Protein AF-E3ZR57-F1 (afdb_monomer_l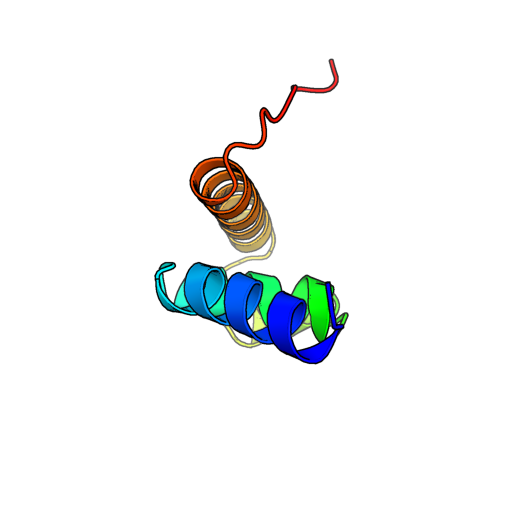ite)

Foldseek 3Di:
DDPVVVCVVVVVLLVVDDPLLSQLCCCCPVVVDDLVVSVVVDPDDSVRSVVSNVVSVVSSCVSVVHDDDDDD

Radius of gyration: 13.25 Å; chains: 1; bounding box: 24×31×39 Å

InterPro domains:
  IPR006524 Putative autolysin regulatory protein ArpU-like [TIGR01637] (4-70)

Organism: NCBI:txid702453

Secondary structure (DSSP, 8-state):
--HHHHHHHHHHHHHHS-HHHHHHHIIIIIS---HHHHHHTTT--HHHHHHHHHHHHHHHHHHTT-------

pLDDT: mean 92.53, std 7.97, range [47.91, 97.5]

Structure (mmCIF, N/CA/C/O backbone):
data_AF-E3ZR57-F1
#
_entry.id   AF-E3ZR57-F1
#
loop_
_atom_site.group_PDB
_atom_site.id
_atom_site.type_symbol
_atom_site.label_atom_id
_atom_site.label_alt_id
_atom_site.label_comp_id
_atom_site.label_asym_id
_atom_site.label_entity_id
_atom_site.label_seq_id
_atom_site.pdbx_PDB_ins_code
_atom_site.Cartn_x
_atom_site.Cartn_y
_atom_site.Cartn_z
_atom_site.occupancy
_atom_site.B_iso_or_equiv
_atom_site.auth_seq_id
_atom_site.auth_comp_id
_atom_site.auth_asym_id
_atom_site.auth_atom_id
_atom_site.pdbx_PDB_model_num
ATOM 1 N N . MET A 1 1 ? -3.466 3.901 24.719 1.00 63.44 1 MET A N 1
ATOM 2 C CA . MET A 1 1 ? -3.781 2.632 24.018 1.00 63.44 1 MET A CA 1
ATOM 3 C C . MET A 1 1 ? -2.515 1.794 23.946 1.00 63.44 1 MET A C 1
ATOM 5 O O . MET A 1 1 ? -1.456 2.393 23.827 1.00 63.44 1 MET A O 1
ATOM 9 N N . SER A 1 2 ? -2.587 0.463 24.052 1.00 90.12 2 SER A N 1
ATOM 10 C CA . SER A 1 2 ? -1.394 -0.387 23.905 1.00 90.12 2 SER A CA 1
ATOM 11 C C . SER A 1 2 ? -0.948 -0.460 22.440 1.00 90.12 2 SER A C 1
ATOM 13 O O . SER A 1 2 ? -1.778 -0.404 21.531 1.00 90.12 2 SER A O 1
ATOM 15 N N . GLU A 1 3 ? 0.354 -0.606 22.205 1.00 88.69 3 GLU A N 1
ATOM 16 C CA . GLU A 1 3 ? 0.939 -0.709 20.861 1.00 88.69 3 GLU A CA 1
ATOM 17 C C . GLU A 1 3 ? 0.318 -1.855 20.047 1.00 88.69 3 GLU A C 1
ATOM 19 O O . GLU A 1 3 ? -0.105 -1.658 18.910 1.00 88.69 3 GLU A O 1
ATOM 24 N N . ALA A 1 4 ? 0.127 -3.022 20.668 1.00 91.06 4 ALA A N 1
ATOM 25 C CA . ALA A 1 4 ? -0.529 -4.169 20.040 1.00 91.06 4 ALA A CA 1
ATOM 26 C C . ALA A 1 4 ? -1.955 -3.856 19.549 1.00 91.06 4 ALA A C 1
ATOM 28 O O . ALA A 1 4 ? -2.384 -4.347 18.503 1.00 91.06 4 ALA A O 1
ATOM 29 N N . ARG A 1 5 ? -2.697 -3.011 20.279 1.00 92.00 5 ARG A N 1
ATOM 30 C CA . ARG A 1 5 ? -4.037 -2.579 19.868 1.00 92.00 5 ARG A CA 1
ATOM 31 C C . ARG A 1 5 ? -3.977 -1.647 18.658 1.00 92.00 5 ARG A C 1
ATOM 33 O O . ARG A 1 5 ? -4.745 -1.847 17.723 1.00 92.00 5 ARG A O 1
ATOM 40 N N . LEU A 1 6 ? -3.045 -0.693 18.651 1.00 90.19 6 LEU A N 1
ATOM 41 C CA . LEU A 1 6 ? -2.818 0.200 17.509 1.00 90.19 6 LEU A CA 1
ATOM 42 C C . LEU A 1 6 ? -2.443 -0.588 16.249 1.00 90.19 6 LEU A C 1
ATOM 44 O O . LEU A 1 6 ? -3.048 -0.392 15.198 1.00 90.19 6 LEU A O 1
ATOM 48 N N . VAL A 1 7 ? -1.501 -1.530 16.362 1.00 91.12 7 VAL A N 1
ATOM 49 C CA . VAL A 1 7 ? -1.100 -2.400 15.246 1.00 91.12 7 VAL A CA 1
ATOM 50 C C . VAL A 1 7 ? -2.304 -3.165 14.700 1.00 91.12 7 VAL A C 1
ATOM 52 O O . VAL A 1 7 ? -2.497 -3.215 13.485 1.00 91.12 7 VAL A O 1
ATOM 55 N N . LYS A 1 8 ? -3.155 -3.713 15.575 1.00 94.38 8 LYS A N 1
ATOM 56 C CA . LYS A 1 8 ? -4.369 -4.433 15.169 1.00 94.38 8 LYS A CA 1
ATOM 57 C C . LYS A 1 8 ? -5.354 -3.535 14.414 1.00 94.38 8 LYS A C 1
ATOM 59 O O . LYS A 1 8 ? -5.903 -3.964 13.399 1.00 94.38 8 LYS A O 1
ATOM 64 N N . GLU A 1 9 ? -5.569 -2.309 14.884 1.00 91.50 9 GLU A N 1
ATOM 65 C CA . GLU A 1 9 ? -6.468 -1.340 14.247 1.00 91.50 9 GLU A CA 1
ATOM 66 C C . GLU A 1 9 ? -5.957 -0.932 12.854 1.00 91.50 9 GLU A C 1
ATOM 68 O O . GLU A 1 9 ? -6.690 -1.069 11.874 1.00 91.50 9 GLU A O 1
ATOM 73 N N . TYR A 1 10 ? -4.680 -0.561 12.718 1.00 90.62 10 TYR A N 1
ATOM 74 C CA . TYR A 1 10 ? -4.097 -0.221 11.411 1.00 90.62 10 TYR A CA 1
ATOM 75 C C . TYR A 1 10 ? -4.028 -1.415 10.455 1.00 90.62 10 TYR A C 1
ATOM 77 O O . TYR A 1 10 ? -4.278 -1.268 9.259 1.00 90.62 10 TYR A O 1
ATOM 85 N N . THR A 1 11 ? -3.746 -2.616 10.966 1.00 92.81 11 THR A N 1
ATOM 86 C CA . THR A 1 11 ? -3.756 -3.844 10.156 1.00 92.81 11 THR A CA 1
ATOM 87 C C . THR A 1 11 ? -5.144 -4.111 9.581 1.00 92.81 11 THR A C 1
ATOM 89 O O . THR A 1 11 ? -5.263 -4.516 8.425 1.00 92.81 11 THR A O 1
ATOM 92 N N . LYS A 1 12 ? -6.208 -3.851 10.355 1.00 94.94 12 LYS A N 1
ATOM 93 C CA . LYS A 1 12 ? -7.587 -3.979 9.873 1.00 94.94 12 LYS A CA 1
ATOM 94 C C . LYS A 1 12 ? -7.849 -3.042 8.691 1.00 94.94 12 LYS A C 1
ATOM 96 O O . LYS A 1 12 ? -8.353 -3.514 7.678 1.00 94.94 12 LYS A O 1
ATOM 101 N N . VAL A 1 13 ? -7.460 -1.769 8.805 1.00 94.38 13 VAL A N 1
ATOM 102 C CA . VAL A 1 13 ? -7.614 -0.774 7.728 1.00 94.38 13 VAL A CA 1
ATOM 103 C C . VAL A 1 13 ? -6.849 -1.211 6.480 1.00 94.38 13 VAL A C 1
ATOM 105 O O . VAL A 1 13 ? -7.430 -1.327 5.405 1.00 94.38 13 VAL A O 1
ATOM 108 N N . LEU A 1 14 ? -5.565 -1.552 6.622 1.00 94.62 14 LEU A N 1
ATOM 109 C CA . LEU A 1 14 ? -4.734 -1.994 5.499 1.00 94.62 14 LEU A CA 1
ATOM 110 C C . LEU A 1 14 ? -5.304 -3.235 4.799 1.00 94.62 14 LEU A C 1
ATOM 112 O O . LEU A 1 14 ? -5.229 -3.326 3.577 1.00 94.62 14 LEU A O 1
ATOM 116 N N . ASN A 1 15 ? -5.890 -4.177 5.542 1.00 93.75 15 ASN A N 1
ATOM 117 C CA . ASN A 1 15 ? -6.476 -5.398 4.984 1.00 93.75 15 ASN A CA 1
ATOM 118 C C . ASN A 1 15 ? -7.786 -5.186 4.218 1.00 93.75 15 ASN A C 1
ATOM 120 O O . ASN A 1 15 ? -8.168 -6.073 3.459 1.00 93.75 15 ASN A O 1
ATOM 124 N N . GLN A 1 16 ? -8.458 -4.051 4.404 1.00 92.75 16 GLN A N 1
ATOM 125 C CA . GLN A 1 16 ? -9.656 -3.685 3.644 1.0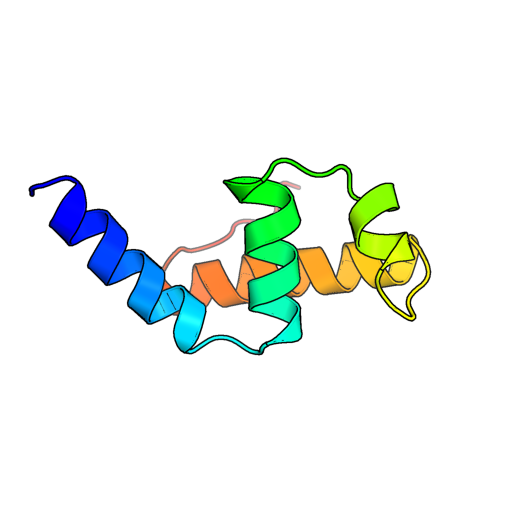0 92.75 16 GLN A CA 1
ATOM 126 C C . GLN A 1 16 ? -9.316 -2.968 2.331 1.00 92.75 16 GLN A C 1
ATOM 128 O O . GLN A 1 16 ? -10.161 -2.878 1.443 1.00 92.75 16 GLN A O 1
ATOM 133 N N . MET A 1 17 ? -8.083 -2.476 2.190 1.00 95.00 17 MET A N 1
ATOM 134 C CA . MET A 1 17 ? -7.633 -1.801 0.979 1.00 95.00 17 MET A CA 1
ATOM 135 C C . MET A 1 17 ? -7.424 -2.776 -0.184 1.00 95.00 17 MET A C 1
ATOM 137 O O . MET A 1 17 ? -7.133 -3.959 0.005 1.00 95.00 17 MET A O 1
ATOM 141 N N . ASP A 1 18 ? -7.472 -2.237 -1.404 1.00 96.25 18 ASP A N 1
ATOM 142 C CA . ASP A 1 18 ? -7.051 -2.945 -2.611 1.00 96.25 18 ASP A CA 1
ATOM 143 C C . ASP A 1 18 ? -5.664 -3.596 -2.428 1.00 96.25 18 ASP A C 1
ATOM 145 O O . ASP A 1 18 ? -4.733 -2.990 -1.882 1.00 96.25 18 ASP A O 1
ATOM 149 N N . LYS A 1 19 ? -5.516 -4.842 -2.900 1.00 95.94 19 LYS A N 1
ATOM 150 C CA . LYS A 1 19 ? -4.305 -5.652 -2.694 1.00 95.94 19 LYS A CA 1
ATOM 151 C C . LYS A 1 19 ? -3.050 -4.957 -3.227 1.00 95.94 19 LYS A C 1
ATOM 153 O O . LYS A 1 19 ? -2.011 -5.012 -2.568 1.00 95.94 19 LYS A O 1
ATOM 158 N N . LEU A 1 20 ? -3.130 -4.301 -4.386 1.00 96.25 20 LEU A N 1
ATOM 159 C CA . LEU A 1 20 ? -2.003 -3.570 -4.962 1.00 96.25 20 LEU A CA 1
ATOM 160 C C . LEU A 1 20 ? -1.634 -2.375 -4.080 1.00 96.25 20 LEU A C 1
ATOM 162 O O . LEU A 1 20 ? -0.455 -2.153 -3.809 1.00 96.25 20 LEU A O 1
ATOM 166 N N . TYR A 1 21 ? -2.626 -1.630 -3.589 1.00 97.31 21 TYR A N 1
ATOM 167 C CA . TYR A 1 21 ? -2.387 -0.488 -2.704 1.00 97.31 21 TYR A CA 1
ATOM 168 C C . TYR A 1 21 ? -1.768 -0.914 -1.377 1.00 97.31 21 TYR A C 1
ATOM 170 O O . TYR A 1 21 ? -0.758 -0.333 -0.975 1.00 97.31 21 TYR A O 1
ATOM 178 N N . ARG A 1 22 ? -2.309 -1.956 -0.733 1.00 96.94 22 ARG A N 1
ATOM 179 C CA . ARG A 1 22 ? -1.748 -2.513 0.503 1.00 96.94 22 ARG A CA 1
ATOM 180 C C . ARG A 1 22 ? -0.294 -2.928 0.304 1.00 96.94 22 ARG A C 1
ATOM 182 O O . ARG A 1 22 ? 0.558 -2.526 1.092 1.00 96.94 22 ARG A O 1
ATOM 189 N N . ASN A 1 23 ? -0.002 -3.675 -0.762 1.00 96.31 23 ASN A N 1
ATOM 190 C CA . ASN A 1 23 ? 1.356 -4.131 -1.057 1.00 96.31 23 ASN A CA 1
ATOM 191 C C . ASN A 1 23 ? 2.321 -2.949 -1.235 1.00 96.31 23 ASN A C 1
ATOM 193 O O . ASN A 1 23 ? 3.381 -2.920 -0.615 1.00 96.31 23 ASN A O 1
ATOM 197 N N . ILE A 1 24 ? 1.935 -1.931 -2.012 1.00 97.38 24 ILE A N 1
ATOM 198 C CA . ILE A 1 24 ? 2.765 -0.734 -2.219 1.00 97.38 24 ILE A CA 1
ATOM 199 C C . ILE A 1 24 ? 3.006 0.016 -0.902 1.00 97.38 24 ILE A C 1
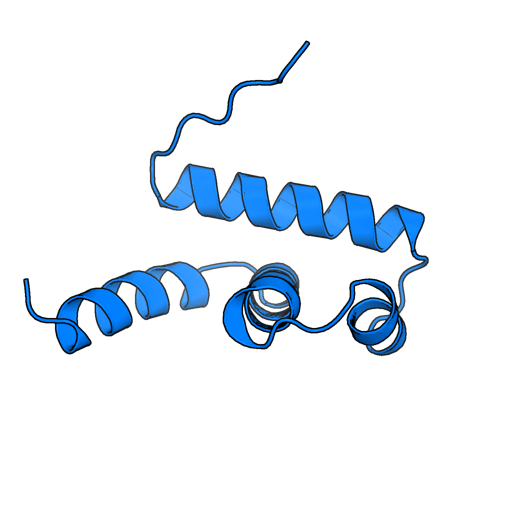ATOM 201 O O . ILE A 1 24 ? 4.127 0.457 -0.645 1.00 97.38 24 ILE A O 1
ATOM 205 N N . LEU A 1 25 ? 1.974 0.181 -0.070 1.00 96.94 25 LEU A N 1
ATOM 206 C CA . LEU A 1 25 ? 2.080 0.896 1.203 1.00 96.94 25 LEU A CA 1
ATOM 207 C C . LEU A 1 25 ? 3.000 0.164 2.185 1.00 96.94 25 LEU A C 1
ATOM 209 O O . LEU A 1 25 ? 3.912 0.787 2.730 1.00 96.94 25 LEU A O 1
ATOM 213 N N . VAL A 1 26 ? 2.808 -1.147 2.357 1.00 96.56 26 VAL A N 1
ATOM 214 C CA . VAL A 1 26 ? 3.645 -1.978 3.233 1.00 96.56 26 VAL A CA 1
ATOM 215 C C . VAL A 1 26 ? 5.097 -1.939 2.767 1.00 96.56 26 VAL A C 1
ATOM 217 O O . VAL A 1 26 ? 5.976 -1.551 3.538 1.00 96.56 26 VAL A O 1
ATOM 220 N N . SER A 1 27 ? 5.357 -2.222 1.492 1.00 97.19 27 SER A N 1
ATOM 221 C CA . SER A 1 27 ? 6.728 -2.271 0.993 1.00 97.19 27 SER A CA 1
ATOM 222 C C . SER A 1 27 ? 7.441 -0.921 1.042 1.00 97.19 27 SER A C 1
ATOM 224 O O . SER A 1 27 ? 8.605 -0.850 1.429 1.00 97.19 27 SER A O 1
ATOM 226 N N . CYS A 1 28 ? 6.773 0.182 0.696 1.00 97.19 28 CYS A N 1
ATOM 227 C CA . CYS A 1 28 ? 7.426 1.491 0.705 1.00 97.19 28 CYS A CA 1
ATOM 228 C C . CYS A 1 28 ? 7.579 2.111 2.099 1.00 97.19 28 CYS A C 1
ATOM 230 O O . CYS A 1 28 ? 8.558 2.824 2.313 1.00 97.19 28 CYS A O 1
ATOM 232 N N . TYR A 1 29 ? 6.616 1.927 3.006 1.00 95.94 29 TYR A N 1
ATOM 233 C CA . TYR A 1 29 ? 6.563 2.691 4.262 1.00 95.94 29 TYR A CA 1
ATOM 234 C C . TYR A 1 29 ? 6.845 1.854 5.512 1.00 95.94 29 TYR A C 1
ATOM 236 O O . TYR A 1 29 ? 7.390 2.400 6.469 1.00 95.94 29 TYR A O 1
ATOM 244 N N . ILE A 1 30 ? 6.540 0.553 5.501 1.00 94.25 30 ILE A N 1
ATOM 245 C CA . ILE A 1 30 ? 6.854 -0.356 6.615 1.00 94.25 30 ILE A CA 1
ATOM 246 C C . ILE A 1 30 ? 8.214 -1.014 6.369 1.00 94.25 30 ILE A C 1
ATOM 248 O O . ILE A 1 30 ? 9.126 -0.862 7.176 1.00 94.25 30 ILE A O 1
ATOM 252 N N . GLU A 1 31 ? 8.391 -1.656 5.213 1.00 96.44 31 GLU A N 1
ATOM 253 C CA . GLU A 1 31 ? 9.652 -2.321 4.839 1.00 96.44 31 GLU A CA 1
ATOM 254 C C . GLU A 1 31 ? 10.716 -1.336 4.325 1.00 96.44 31 GLU A C 1
ATOM 256 O O . GLU A 1 31 ? 11.874 -1.703 4.137 1.00 96.44 31 GLU A O 1
ATOM 261 N N . ARG A 1 32 ? 10.331 -0.075 4.079 1.00 96.56 32 ARG A N 1
ATOM 262 C CA . ARG A 1 32 ? 11.205 1.011 3.595 1.00 96.56 32 ARG A CA 1
ATOM 263 C C . ARG A 1 32 ? 11.942 0.690 2.283 1.00 96.56 32 ARG A C 1
ATOM 265 O O . ARG A 1 32 ? 13.000 1.261 2.005 1.00 96.56 32 ARG A O 1
ATOM 272 N N . LYS A 1 33 ? 11.377 -0.175 1.432 1.00 97.06 33 LYS A N 1
ATOM 273 C CA . LYS A 1 33 ? 11.914 -0.457 0.094 1.00 97.06 33 LYS A CA 1
ATOM 274 C C . LYS A 1 33 ? 11.862 0.801 -0.781 1.00 97.06 33 LYS A C 1
ATOM 276 O O . LYS A 1 33 ? 10.882 1.553 -0.79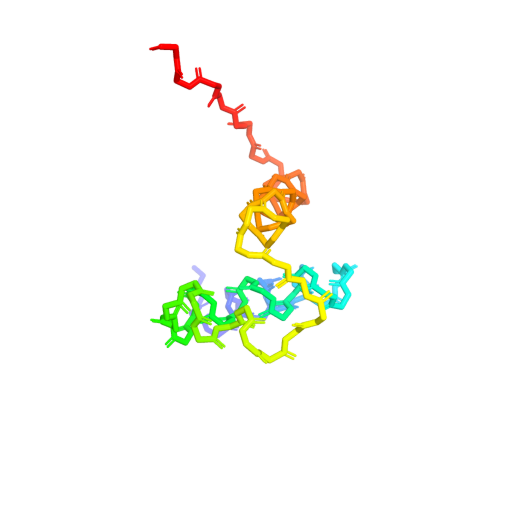2 1.00 97.06 33 LYS A O 1
ATOM 281 N N . LYS A 1 34 ? 12.911 1.015 -1.583 1.00 95.75 34 LYS A N 1
ATOM 282 C CA . LYS A 1 34 ? 12.956 2.104 -2.576 1.00 95.75 34 LYS A CA 1
ATOM 283 C C . LYS A 1 34 ? 11.882 1.887 -3.646 1.00 95.75 34 LYS A C 1
ATOM 285 O O . LYS A 1 34 ? 11.661 0.763 -4.081 1.00 95.75 34 LYS A O 1
ATOM 290 N N . ASN A 1 35 ? 11.297 2.978 -4.149 1.00 93.56 35 ASN A N 1
ATOM 291 C CA . ASN A 1 35 ? 10.267 2.932 -5.198 1.00 93.56 35 ASN A CA 1
ATOM 292 C C . ASN A 1 35 ? 10.675 2.085 -6.414 1.00 93.56 35 ASN A C 1
ATOM 294 O O . ASN A 1 35 ? 9.843 1.373 -6.953 1.00 93.56 35 ASN A O 1
ATOM 298 N N . VAL A 1 36 ? 11.942 2.163 -6.840 1.00 94.50 36 VAL A N 1
ATOM 299 C CA . VAL A 1 36 ? 12.448 1.387 -7.985 1.00 94.50 36 VAL A CA 1
ATOM 300 C C . VAL A 1 36 ? 12.409 -0.113 -7.696 1.00 94.50 36 VAL A C 1
ATOM 302 O O . VAL A 1 36 ? 11.975 -0.866 -8.552 1.00 94.50 36 VAL A O 1
ATOM 305 N N . ALA A 1 37 ? 12.788 -0.541 -6.489 1.00 96.06 37 ALA A N 1
ATOM 306 C CA . ALA A 1 37 ? 12.778 -1.956 -6.121 1.00 96.06 37 ALA A CA 1
ATOM 307 C C . ALA A 1 37 ? 11.354 -2.528 -6.117 1.00 96.06 37 ALA A C 1
ATOM 309 O O . ALA A 1 37 ? 11.112 -3.563 -6.719 1.00 96.06 37 ALA A O 1
ATOM 310 N N . VAL A 1 38 ? 10.397 -1.811 -5.519 1.00 95.62 38 VAL A N 1
ATOM 311 C CA . VAL A 1 38 ? 8.984 -2.235 -5.508 1.00 95.62 38 VAL A CA 1
ATOM 312 C C . VAL A 1 38 ? 8.383 -2.211 -6.916 1.00 95.62 38 VAL A C 1
ATOM 314 O O . VAL A 1 38 ? 7.583 -3.067 -7.267 1.00 95.62 38 VAL A O 1
ATOM 317 N N . MET A 1 39 ? 8.767 -1.232 -7.737 1.00 95.62 39 MET A N 1
ATOM 318 C CA . MET A 1 39 ? 8.310 -1.131 -9.122 1.00 95.62 39 MET A CA 1
ATOM 319 C C . MET A 1 39 ? 8.774 -2.320 -9.969 1.00 95.62 39 MET A C 1
ATOM 321 O O . MET A 1 39 ? 7.972 -2.824 -10.740 1.00 95.62 39 MET A O 1
ATOM 325 N N . LEU A 1 40 ? 10.004 -2.811 -9.781 1.00 94.25 40 LEU A N 1
ATOM 326 C CA . LEU A 1 40 ? 10.519 -3.985 -10.500 1.00 94.25 40 LEU A CA 1
ATOM 327 C C . LEU A 1 40 ? 9.749 -5.280 -10.186 1.00 94.25 40 LEU A C 1
ATOM 329 O O . LEU A 1 40 ? 9.762 -6.203 -10.993 1.00 94.25 40 LEU A O 1
ATOM 333 N N . GLU A 1 41 ? 9.070 -5.350 -9.039 1.00 92.94 41 GLU A N 1
ATOM 334 C CA . GLU A 1 41 ? 8.210 -6.478 -8.653 1.00 92.94 41 GLU A CA 1
ATOM 335 C C . GLU A 1 41 ? 6.794 -6.383 -9.275 1.00 92.94 41 GLU A C 1
ATOM 337 O O . GLU A 1 41 ? 5.955 -7.258 -9.055 1.00 92.94 41 GLU A O 1
ATOM 342 N N . LEU A 1 42 ? 6.495 -5.320 -10.034 1.00 91.69 42 LEU A N 1
ATOM 343 C CA . LEU A 1 42 ? 5.171 -5.013 -10.577 1.00 91.69 42 LEU A CA 1
ATOM 344 C C . LEU A 1 42 ? 5.230 -4.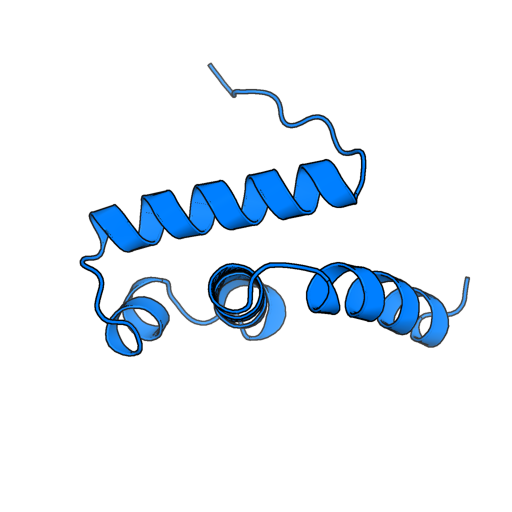728 -12.091 1.00 91.69 42 LEU A C 1
ATOM 346 O O . LEU A 1 42 ? 6.236 -4.234 -12.593 1.00 91.69 42 LEU A O 1
ATOM 350 N N . PRO A 1 43 ? 4.138 -4.949 -12.844 1.00 93.56 43 PRO A N 1
ATOM 351 C CA . PRO A 1 43 ? 4.104 -4.712 -14.289 1.00 93.56 43 PRO A CA 1
ATOM 352 C C . PRO A 1 43 ? 3.873 -3.225 -14.631 1.00 93.56 43 PRO A C 1
ATOM 354 O O . PRO A 1 43 ? 3.020 -2.899 -15.454 1.00 93.56 43 PRO A O 1
ATOM 357 N N . TYR A 1 44 ? 4.577 -2.302 -13.968 1.00 93.56 44 TYR A N 1
ATOM 358 C CA . TYR A 1 44 ? 4.375 -0.859 -14.136 1.00 93.56 44 TYR A CA 1
ATOM 359 C C . TYR A 1 44 ? 5.687 -0.118 -14.321 1.00 93.56 44 TYR A C 1
ATOM 361 O O . TYR A 1 44 ? 6.650 -0.350 -13.604 1.00 93.56 44 TYR A O 1
ATOM 369 N N . GLU A 1 45 ? 5.691 0.884 -15.192 1.00 95.19 45 GLU A N 1
ATOM 370 C CA . GLU A 1 45 ? 6.814 1.814 -15.280 1.00 95.19 45 GLU A CA 1
ATOM 371 C C . GLU A 1 45 ? 6.880 2.744 -14.062 1.00 95.19 45 GLU A C 1
ATOM 373 O O . GLU A 1 45 ? 5.876 3.025 -13.399 1.00 95.19 45 GLU A O 1
ATOM 378 N N . ILE A 1 46 ? 8.048 3.340 -13.806 1.00 94.94 46 ILE A N 1
ATOM 379 C CA . ILE A 1 46 ? 8.270 4.195 -12.630 1.00 94.94 46 ILE A CA 1
ATOM 380 C C . ILE A 1 46 ? 7.281 5.368 -12.515 1.00 94.94 46 ILE A C 1
ATOM 382 O O . ILE A 1 46 ? 6.868 5.728 -11.409 1.00 94.94 46 ILE A O 1
ATOM 386 N N . ALA A 1 47 ? 6.868 5.967 -13.635 1.00 96.25 47 ALA A N 1
ATOM 387 C CA . ALA A 1 47 ? 5.891 7.054 -13.640 1.00 96.25 47 ALA A CA 1
ATOM 388 C C . ALA A 1 47 ? 4.487 6.557 -13.260 1.00 96.25 47 ALA A C 1
ATOM 390 O O . ALA A 1 47 ? 3.789 7.202 -12.471 1.00 96.25 47 ALA A O 1
ATOM 391 N N . GLN A 1 48 ? 4.089 5.393 -13.780 1.00 96.81 48 GLN A N 1
ATOM 392 C CA . GLN A 1 48 ? 2.828 4.740 -13.431 1.00 96.81 48 GLN A CA 1
ATOM 393 C C . GLN A 1 48 ? 2.832 4.319 -11.960 1.00 96.81 48 GLN A C 1
ATOM 395 O O . GLN A 1 48 ? 1.916 4.686 -11.225 1.00 96.81 48 GLN A O 1
ATOM 400 N N . PHE A 1 49 ? 3.908 3.678 -11.496 1.00 97.50 49 PHE A N 1
ATOM 401 C CA . PHE A 1 49 ? 4.100 3.310 -10.097 1.00 97.50 49 PHE A CA 1
ATOM 402 C C . PHE A 1 49 ? 3.939 4.513 -9.161 1.00 97.50 49 PHE A C 1
ATOM 404 O O . PHE A 1 49 ? 3.180 4.448 -8.199 1.00 97.50 49 PHE A O 1
ATOM 411 N N . LYS A 1 50 ? 4.588 5.652 -9.453 1.00 96.75 50 LYS A N 1
ATOM 412 C CA . LYS A 1 50 ? 4.455 6.873 -8.636 1.00 96.75 50 LYS A CA 1
ATOM 413 C C . LYS A 1 50 ? 3.005 7.368 -8.560 1.00 96.75 50 LYS A C 1
ATOM 415 O O . LYS A 1 50 ? 2.566 7.788 -7.489 1.00 96.75 50 LYS A O 1
ATOM 420 N N . ARG A 1 51 ? 2.247 7.301 -9.664 1.00 97.25 51 ARG A N 1
ATOM 421 C CA . ARG A 1 51 ? 0.817 7.664 -9.687 1.00 97.25 51 ARG A CA 1
ATOM 422 C C . ARG A 1 51 ? -0.030 6.705 -8.848 1.00 97.25 51 ARG A C 1
ATOM 424 O O . ARG A 1 51 ? -0.853 7.168 -8.061 1.00 97.25 51 ARG A O 1
ATOM 431 N N . ILE A 1 52 ? 0.198 5.399 -8.976 1.00 97.19 52 ILE A N 1
ATOM 432 C CA . ILE A 1 52 ? -0.499 4.361 -8.201 1.00 97.19 52 ILE A CA 1
ATOM 433 C C . ILE A 1 52 ? -0.173 4.508 -6.712 1.00 97.19 52 ILE A C 1
ATOM 435 O O . ILE A 1 52 ? -1.081 4.563 -5.893 1.00 97.19 52 ILE A O 1
ATOM 439 N N . LYS A 1 53 ? 1.103 4.686 -6.355 1.00 97.44 53 LYS A N 1
ATOM 440 C CA . LYS A 1 53 ? 1.535 4.943 -4.976 1.00 97.44 53 LYS A CA 1
ATOM 441 C C . LYS A 1 53 ? 0.850 6.174 -4.387 1.00 97.44 53 LYS A C 1
ATOM 443 O O . LYS A 1 53 ? 0.36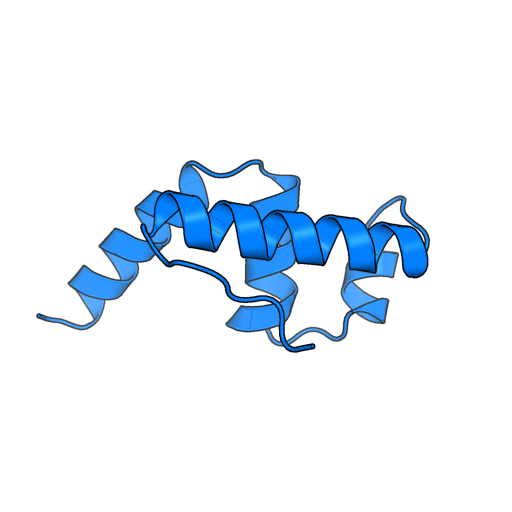1 6.117 -3.264 1.00 97.44 53 LYS A O 1
ATOM 448 N N . LYS A 1 54 ? 0.768 7.277 -5.141 1.00 96.50 54 LYS A N 1
ATOM 449 C CA . LYS A 1 54 ? 0.033 8.473 -4.701 1.00 96.50 54 LYS A CA 1
ATOM 450 C C . LYS A 1 54 ? -1.441 8.154 -4.438 1.00 96.50 54 LYS A C 1
ATOM 452 O O . LYS A 1 54 ? -1.962 8.559 -3.406 1.00 96.50 54 LYS A O 1
ATOM 457 N N . ARG A 1 55 ? -2.100 7.416 -5.337 1.00 96.94 55 ARG A N 1
ATOM 458 C CA . ARG A 1 55 ? -3.488 6.967 -5.141 1.00 96.94 55 ARG A CA 1
ATOM 459 C C . ARG A 1 55 ? -3.643 6.083 -3.904 1.00 96.94 55 ARG A C 1
ATOM 461 O O . ARG A 1 55 ? -4.572 6.312 -3.146 1.00 96.94 55 ARG A O 1
ATOM 468 N N . ALA A 1 56 ? -2.718 5.155 -3.663 1.00 97.12 56 ALA A N 1
ATOM 469 C CA . ALA A 1 56 ? -2.722 4.302 -2.477 1.00 97.12 56 ALA A CA 1
ATOM 470 C C . ALA A 1 56 ? -2.631 5.122 -1.178 1.00 97.12 56 ALA A C 1
ATOM 472 O O . ALA A 1 56 ? -3.395 4.888 -0.248 1.00 97.12 56 ALA A O 1
ATOM 473 N N . VAL A 1 57 ? -1.754 6.133 -1.133 1.00 96.06 57 VAL A N 1
ATOM 474 C CA . VAL A 1 57 ? -1.638 7.044 0.022 1.00 96.06 57 VAL A CA 1
ATOM 475 C C . VAL A 1 57 ? -2.922 7.853 0.232 1.00 96.06 57 VAL A C 1
ATOM 477 O O . VAL A 1 57 ? -3.377 7.985 1.363 1.00 96.06 57 VAL A O 1
ATOM 480 N N . LEU A 1 58 ? -3.529 8.371 -0.841 1.00 95.75 58 LEU A N 1
ATOM 481 C CA . LEU A 1 58 ? -4.795 9.112 -0.754 1.00 95.75 58 LEU A CA 1
ATOM 482 C C . LEU A 1 58 ? -5.966 8.221 -0.317 1.00 95.75 58 LEU A C 1
ATOM 484 O O . LEU A 1 58 ? -6.810 8.663 0.459 1.00 95.75 58 LEU A O 1
ATOM 488 N N . ALA A 1 59 ? -6.006 6.972 -0.785 1.00 95.12 59 ALA A N 1
ATOM 489 C CA . ALA A 1 59 ? -7.001 5.994 -0.365 1.00 95.12 59 ALA A CA 1
ATOM 490 C C . ALA A 1 59 ? -6.858 5.688 1.131 1.00 95.12 59 ALA A C 1
ATOM 492 O O . ALA A 1 59 ? -7.833 5.802 1.862 1.00 95.12 59 ALA A O 1
ATOM 493 N N . LEU A 1 60 ? -5.636 5.420 1.610 1.00 95.56 60 LEU A N 1
ATOM 494 C CA . LEU A 1 60 ? -5.383 5.216 3.039 1.00 95.56 60 LEU A CA 1
ATOM 495 C C . LEU A 1 60 ? -5.805 6.435 3.867 1.00 95.56 60 LEU A C 1
ATOM 497 O O . LEU A 1 60 ? -6.455 6.283 4.893 1.00 95.56 60 LEU A O 1
ATOM 501 N N . ALA A 1 61 ? -5.457 7.646 3.426 1.00 93.81 61 ALA A N 1
ATOM 502 C CA . ALA A 1 61 ? -5.860 8.864 4.121 1.00 93.81 61 ALA A CA 1
ATOM 503 C C . ALA A 1 61 ? -7.389 8.993 4.209 1.00 93.81 61 ALA A C 1
ATOM 505 O O . ALA A 1 61 ? -7.902 9.372 5.256 1.00 93.81 61 ALA A O 1
ATOM 506 N N . THR A 1 62 ? -8.106 8.620 3.146 1.00 92.62 62 THR A N 1
ATOM 507 C CA . THR A 1 62 ? -9.576 8.623 3.112 1.00 92.62 62 THR A CA 1
ATOM 508 C C . THR A 1 62 ? -10.158 7.639 4.127 1.00 92.62 62 THR A C 1
ATOM 510 O O . THR A 1 62 ? -10.984 8.043 4.940 1.00 92.62 62 THR A O 1
ATOM 513 N N . GLU A 1 63 ? -9.673 6.393 4.147 1.00 91.75 63 GLU A N 1
ATOM 514 C CA . GLU A 1 63 ? -10.098 5.370 5.122 1.00 91.75 63 GLU A CA 1
ATOM 515 C C . GLU A 1 63 ? -9.825 5.794 6.573 1.00 91.75 63 GLU A C 1
ATOM 517 O O . GLU A 1 63 ? -10.577 5.476 7.490 1.00 91.75 63 GLU A O 1
ATOM 522 N N . MET A 1 64 ? -8.753 6.558 6.784 1.00 91.50 64 MET A N 1
ATOM 523 C CA . MET A 1 64 ? -8.361 7.080 8.093 1.00 91.50 64 MET A CA 1
ATOM 524 C C . MET A 1 64 ? -9.053 8.403 8.465 1.00 91.50 64 MET A C 1
ATOM 526 O O . MET A 1 64 ? -8.773 8.946 9.534 1.00 91.50 64 MET A O 1
ATOM 530 N N . GLY A 1 65 ? -9.910 8.963 7.603 1.00 90.81 65 GLY A N 1
ATOM 531 C CA . GLY A 1 65 ? -10.551 10.265 7.832 1.00 90.81 65 GLY A CA 1
ATOM 532 C C . GLY A 1 65 ? -9.579 11.456 7.837 1.00 90.81 65 GLY A C 1
ATOM 533 O O . GLY A 1 65 ? -9.856 12.487 8.447 1.00 90.81 65 GLY A O 1
ATOM 534 N N . ILE A 1 66 ? -8.423 11.328 7.180 1.00 92.38 66 ILE A N 1
ATOM 535 C CA . ILE A 1 66 ? -7.368 12.346 7.118 1.00 92.38 66 ILE A CA 1
ATOM 536 C C . ILE A 1 66 ? -7.558 13.222 5.876 1.00 92.38 66 ILE A C 1
ATOM 538 O O . ILE A 1 66 ? -7.531 12.751 4.738 1.00 92.38 66 ILE A O 1
ATOM 542 N N . VAL A 1 67 ? -7.654 14.536 6.086 1.00 86.25 67 VAL A N 1
ATOM 543 C CA . VAL A 1 67 ? -7.721 15.519 4.996 1.00 86.25 67 VAL A CA 1
ATOM 544 C C . VAL A 1 67 ? -6.323 15.779 4.433 1.00 86.25 67 VAL A C 1
ATOM 546 O O . VAL A 1 67 ? -5.476 16.388 5.087 1.00 86.25 67 VAL A O 1
ATOM 549 N N . VAL A 1 68 ? -6.085 15.365 3.187 1.00 82.81 68 VAL A N 1
ATOM 550 C CA . VAL A 1 68 ? -4.825 15.638 2.479 1.00 82.81 68 VAL A CA 1
ATOM 551 C C . VAL A 1 68 ? -4.918 16.978 1.754 1.00 82.81 68 VAL A C 1
ATOM 553 O O . VAL A 1 68 ? -5.696 17.134 0.815 1.00 82.81 68 VAL A O 1
ATOM 556 N N . ARG A 1 69 ? -4.097 17.951 2.161 1.00 82.00 69 ARG A N 1
ATOM 557 C CA . ARG A 1 69 ? -3.979 19.243 1.468 1.00 82.00 69 ARG A CA 1
ATOM 558 C C . ARG A 1 69 ? -2.942 19.159 0.354 1.00 82.00 69 ARG A C 1
ATOM 560 O O . ARG A 1 69 ? -1.896 18.528 0.504 1.00 82.00 69 ARG A O 1
ATOM 567 N N . LYS A 1 70 ? -3.222 19.817 -0.770 1.00 76.88 70 LYS A N 1
ATOM 568 C CA . LYS A 1 70 ? -2.221 20.036 -1.814 1.00 76.88 70 LYS A CA 1
ATOM 569 C C . LYS A 1 70 ? -1.286 21.142 -1.322 1.00 76.88 70 LYS A C 1
ATOM 571 O O . LYS A 1 70 ? -1.754 22.248 -1.073 1.00 76.88 70 LYS A O 1
ATOM 576 N N . ASN A 1 71 ? 0.003 20.846 -1.169 1.00 67.81 71 ASN A N 1
ATOM 577 C CA . ASN A 1 71 ? 0.997 21.912 -1.074 1.00 67.81 71 ASN A CA 1
ATOM 578 C C . ASN A 1 71 ? 1.078 22.560 -2.460 1.00 67.81 71 ASN A C 1
ATOM 580 O O . ASN A 1 71 ? 1.410 21.874 -3.433 1.00 67.81 71 ASN A O 1
ATOM 584 N N . ASN A 1 72 ? 0.657 23.823 -2.533 1.00 47.91 72 ASN A N 1
ATOM 585 C CA . ASN A 1 72 ? 0.835 24.686 -3.697 1.00 47.91 72 ASN A CA 1
ATOM 586 C C . ASN A 1 72 ? 2.262 25.223 -3.727 1.00 47.91 72 ASN A C 1
ATOM 588 O O . ASN A 1 72 ? 2.790 25.504 -2.627 1.00 47.91 72 ASN A O 1
#

Sequence (72 aa):
MSEARLVKEYTKVLNQMDKLYRNILVSCYIERKKNVAVMLELPYEIAQFKRIKKRAVLALATEMGIVVRKNN